Protein AF-A0A9D0LML4-F1 (afdb_monomer_lite)

Structure (mmCIF, N/CA/C/O backbone):
data_AF-A0A9D0LML4-F1
#
_entry.id   AF-A0A9D0LML4-F1
#
loop_
_atom_site.group_PDB
_atom_site.id
_atom_site.type_symbol
_atom_site.label_atom_id
_atom_site.label_alt_id
_atom_site.label_comp_id
_atom_site.label_asym_id
_atom_site.label_entity_id
_atom_site.label_seq_id
_atom_site.pdbx_PDB_ins_code
_atom_site.Cartn_x
_atom_site.Cartn_y
_atom_site.Cartn_z
_atom_site.occupancy
_atom_site.B_iso_or_equiv
_atom_site.auth_seq_id
_atom_site.auth_comp_id
_atom_site.auth_asym_id
_atom_site.auth_atom_id
_atom_site.pdbx_PDB_model_num
ATOM 1 N N . MET A 1 1 ? 47.397 3.560 53.126 1.00 36.44 1 MET A N 1
ATOM 2 C CA . MET A 1 1 ? 47.347 4.441 51.942 1.00 36.44 1 MET A CA 1
ATOM 3 C C . MET A 1 1 ? 46.072 4.110 51.181 1.00 36.44 1 MET A C 1
ATOM 5 O O . MET A 1 1 ? 45.993 3.025 50.627 1.00 36.44 1 MET A O 1
ATOM 9 N N . LEU A 1 2 ? 45.046 4.963 51.259 1.00 47.31 2 LEU A N 1
ATOM 10 C CA . LEU A 1 2 ? 43.805 4.795 50.494 1.00 47.31 2 LEU A CA 1
ATOM 11 C C . LEU A 1 2 ? 43.947 5.562 49.175 1.00 47.31 2 LEU A C 1
ATOM 13 O O . LEU A 1 2 ? 44.093 6.782 49.200 1.00 47.31 2 LEU A O 1
ATOM 17 N N . LEU A 1 3 ? 43.933 4.855 48.042 1.00 46.06 3 LEU A N 1
ATOM 18 C CA . LEU A 1 3 ? 43.799 5.4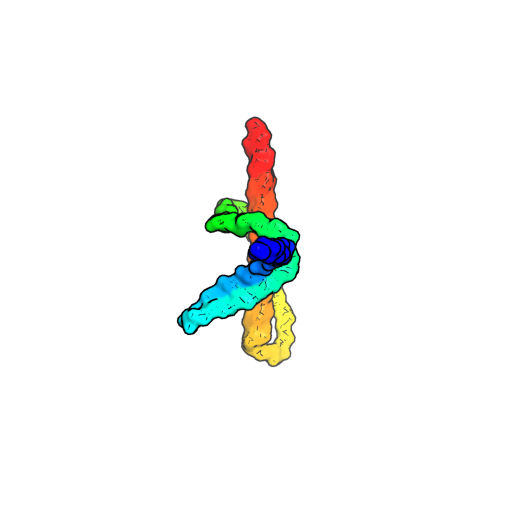85 46.729 1.00 46.06 3 LEU A CA 1
ATOM 19 C C . LEU A 1 3 ? 42.330 5.882 46.509 1.00 46.06 3 LEU A C 1
ATOM 21 O O . LEU A 1 3 ? 41.456 5.029 46.682 1.00 46.06 3 LEU A O 1
ATOM 25 N N . PRO A 1 4 ? 42.031 7.121 46.082 1.00 52.31 4 PRO A N 1
ATOM 26 C CA . PRO A 1 4 ? 40.703 7.460 45.610 1.00 52.31 4 PRO A CA 1
ATOM 27 C C . PRO A 1 4 ? 40.553 6.877 44.202 1.00 52.31 4 PRO A C 1
ATOM 29 O O . PRO A 1 4 ? 41.201 7.319 43.254 1.00 52.31 4 PRO A O 1
ATOM 32 N N . VAL A 1 5 ? 39.714 5.854 44.059 1.00 57.66 5 VAL A N 1
ATOM 33 C CA . VAL A 1 5 ? 39.260 5.399 42.744 1.00 57.66 5 VAL A CA 1
ATOM 34 C C . VAL A 1 5 ? 38.316 6.480 42.226 1.00 57.66 5 VAL A C 1
ATOM 36 O O . VAL A 1 5 ? 37.177 6.580 42.679 1.00 57.66 5 VAL A O 1
ATOM 39 N N . LEU A 1 6 ? 38.807 7.335 41.324 1.00 54.09 6 LEU A N 1
ATOM 40 C CA . LEU A 1 6 ? 37.948 8.213 40.534 1.00 54.09 6 LEU A CA 1
ATOM 41 C C . LEU A 1 6 ? 36.995 7.319 39.733 1.00 54.09 6 LEU A C 1
ATOM 43 O O . LEU A 1 6 ? 37.370 6.750 38.709 1.00 54.09 6 LEU A O 1
ATOM 47 N N . ALA A 1 7 ? 35.761 7.183 40.211 1.00 51.91 7 ALA A N 1
ATOM 48 C CA . ALA A 1 7 ? 34.671 6.637 39.426 1.00 51.91 7 ALA A CA 1
ATOM 49 C C . ALA A 1 7 ? 34.346 7.650 38.323 1.00 51.91 7 ALA A C 1
ATOM 51 O O . ALA A 1 7 ? 33.575 8.587 38.524 1.00 51.91 7 ALA A O 1
ATOM 52 N N . LEU A 1 8 ? 34.982 7.487 37.162 1.00 49.47 8 LEU A N 1
ATOM 53 C CA . LEU A 1 8 ? 34.555 8.131 35.929 1.00 49.47 8 LEU A CA 1
ATOM 54 C C . LEU A 1 8 ? 33.175 7.555 35.584 1.00 49.47 8 LEU A C 1
ATOM 56 O O . LEU A 1 8 ? 33.055 6.520 34.933 1.00 49.47 8 LEU A O 1
ATOM 60 N N . THR A 1 9 ? 32.114 8.203 36.058 1.00 51.28 9 THR A N 1
ATOM 61 C CA . THR A 1 9 ? 30.757 7.981 35.560 1.00 51.28 9 THR A CA 1
ATOM 62 C C . THR A 1 9 ? 30.684 8.579 34.159 1.00 51.28 9 THR A C 1
ATOM 64 O O . THR A 1 9 ? 30.169 9.680 33.963 1.00 51.28 9 THR A O 1
ATOM 67 N N . ALA A 1 10 ? 31.272 7.895 33.178 1.00 47.47 10 ALA A N 1
ATOM 68 C CA . ALA A 1 10 ? 30.978 8.190 31.788 1.00 47.47 10 ALA A CA 1
ATOM 69 C C . ALA A 1 10 ? 29.488 7.877 31.586 1.00 47.47 10 ALA A C 1
ATOM 71 O O . ALA A 1 10 ? 29.061 6.778 31.957 1.00 47.47 10 ALA A O 1
ATOM 72 N N . PRO A 1 11 ? 28.673 8.802 31.049 1.00 43.09 11 PRO A N 1
ATOM 73 C CA . PRO A 1 11 ? 27.353 8.421 30.588 1.00 43.09 11 PRO A CA 1
ATOM 74 C C . PRO A 1 11 ? 27.588 7.363 29.515 1.00 43.09 11 PRO A C 1
ATOM 76 O O . PRO A 1 11 ? 28.160 7.654 28.465 1.00 43.09 11 PRO A O 1
ATOM 79 N N . ALA A 1 12 ? 27.227 6.115 29.812 1.00 52.66 12 ALA A N 1
ATOM 80 C CA . ALA A 1 12 ? 27.101 5.099 28.789 1.00 52.66 12 ALA A CA 1
ATOM 81 C C . ALA A 1 12 ? 26.046 5.640 27.827 1.00 52.66 12 ALA A C 1
ATOM 83 O O . ALA A 1 12 ? 24.853 5.630 28.126 1.00 52.66 12 ALA A O 1
ATOM 84 N N . GLN A 1 13 ? 26.509 6.238 26.734 1.00 50.34 13 GLN A N 1
ATOM 85 C CA . GLN A 1 13 ? 25.647 6.687 25.661 1.00 50.34 13 GLN A CA 1
ATOM 86 C C . GLN A 1 13 ? 24.978 5.408 25.174 1.00 50.34 13 GLN A C 1
ATOM 88 O O . GLN A 1 13 ? 25.651 4.504 24.682 1.00 50.34 13 GLN A O 1
ATOM 93 N N . ALA A 1 14 ? 23.689 5.259 25.475 1.00 52.31 14 ALA A N 1
ATOM 94 C CA . ALA A 1 14 ? 22.920 4.094 25.083 1.00 52.31 14 ALA A CA 1
ATOM 95 C C . ALA A 1 14 ? 22.754 4.161 23.564 1.00 52.31 14 ALA A C 1
ATOM 97 O O . ALA A 1 14 ? 21.802 4.750 23.058 1.00 52.31 14 ALA A O 1
ATOM 98 N N . ILE A 1 15 ? 23.737 3.624 22.845 1.00 52.81 15 ILE A N 1
ATOM 99 C CA . ILE A 1 15 ? 23.696 3.494 21.397 1.00 52.81 15 ILE A CA 1
ATOM 100 C C . ILE A 1 15 ? 22.676 2.396 21.097 1.00 52.81 15 ILE A C 1
ATOM 102 O O . ILE A 1 15 ? 22.888 1.224 21.412 1.00 52.81 15 ILE A O 1
ATOM 106 N N . LEU A 1 16 ? 21.531 2.792 20.545 1.00 54.66 16 LEU A N 1
ATOM 107 C CA . LEU A 1 16 ? 20.524 1.861 20.053 1.00 54.66 16 LEU A CA 1
ATOM 108 C C . LEU A 1 16 ? 21.008 1.312 18.708 1.00 54.66 16 LEU A C 1
ATOM 110 O O . LEU A 1 16 ? 21.106 2.045 17.723 1.00 54.66 16 LEU A O 1
ATOM 114 N N . LEU A 1 17 ? 21.324 0.019 18.690 1.00 59.34 17 LEU A N 1
ATOM 115 C CA . LEU A 1 17 ? 21.717 -0.719 17.495 1.00 59.34 17 LEU A CA 1
ATOM 116 C C . LEU A 1 17 ? 20.503 -1.493 16.969 1.00 59.34 17 LEU A C 1
ATOM 118 O O . LEU A 1 17 ? 19.944 -2.316 17.694 1.00 59.34 17 LEU A O 1
ATOM 122 N N . ASP A 1 18 ? 20.107 -1.252 15.718 1.00 63.00 18 ASP A N 1
ATOM 123 C CA . ASP A 1 18 ? 19.159 -2.128 15.018 1.00 63.00 18 ASP A CA 1
ATOM 124 C C . ASP A 1 18 ? 19.943 -3.220 14.302 1.00 63.00 18 ASP A C 1
ATOM 126 O O . ASP A 1 18 ? 20.658 -2.955 13.332 1.00 63.00 18 ASP A O 1
ATOM 130 N N . CYS A 1 19 ? 19.853 -4.440 14.828 1.00 74.56 19 CYS A N 1
ATOM 131 C CA . CYS A 1 19 ? 20.552 -5.602 14.304 1.00 74.56 19 CYS A CA 1
ATOM 132 C C . CYS A 1 19 ? 19.587 -6.486 13.520 1.00 74.56 19 CYS A C 1
ATOM 134 O O . CYS A 1 19 ? 18.649 -7.055 14.080 1.00 74.56 19 CYS A O 1
ATOM 136 N N . LYS A 1 20 ? 19.863 -6.674 12.229 1.00 67.75 20 LYS A N 1
ATOM 137 C CA . LYS A 1 20 ? 19.204 -7.705 11.426 1.00 67.75 20 LYS A CA 1
ATOM 138 C C . LYS A 1 20 ? 20.061 -8.958 11.348 1.00 67.75 20 LYS A C 1
ATOM 140 O O . LYS A 1 20 ? 21.249 -8.888 11.042 1.00 67.75 20 LYS A O 1
ATOM 145 N N . HIS A 1 21 ? 19.423 -10.094 11.613 1.00 63.66 21 HIS A N 1
ATOM 146 C CA . HIS A 1 21 ? 19.991 -11.422 11.408 1.00 63.66 21 HIS A CA 1
ATOM 147 C C . HIS A 1 21 ? 19.839 -11.814 9.939 1.00 63.66 21 HIS A C 1
ATOM 149 O O . HIS A 1 21 ? 18.747 -11.731 9.368 1.00 63.66 21 HIS A O 1
ATOM 155 N N . ASN A 1 22 ? 20.953 -12.181 9.323 1.00 63.97 22 ASN A N 1
ATOM 156 C CA . ASN A 1 22 ? 21.015 -12.626 7.943 1.00 63.97 22 ASN A CA 1
ATOM 157 C C . ASN A 1 22 ? 20.941 -14.160 7.874 1.00 63.97 22 ASN A C 1
ATOM 159 O O . ASN A 1 22 ? 21.210 -14.868 8.840 1.00 63.97 22 ASN A O 1
ATOM 163 N N . ALA A 1 23 ? 20.597 -14.687 6.697 1.00 57.00 23 ALA A N 1
ATOM 164 C CA . ALA A 1 23 ? 20.477 -16.130 6.467 1.00 57.00 23 ALA A CA 1
ATOM 165 C C . ALA A 1 23 ? 21.818 -16.895 6.527 1.00 57.00 23 ALA A C 1
ATOM 167 O O . ALA A 1 23 ? 21.817 -18.122 6.528 1.00 57.00 23 ALA A O 1
ATOM 168 N N . ASP A 1 24 ? 22.946 -16.183 6.555 1.00 72.62 24 ASP A N 1
ATOM 169 C CA . ASP A 1 24 ? 24.308 -16.707 6.704 1.00 72.62 24 ASP A CA 1
ATOM 170 C C . ASP A 1 24 ? 24.813 -16.645 8.160 1.00 72.62 24 ASP A C 1
ATOM 172 O O . ASP A 1 24 ? 26.015 -16.707 8.406 1.00 72.62 24 ASP A O 1
ATOM 176 N N . ASP A 1 25 ? 23.894 -16.511 9.122 1.00 67.06 25 ASP A N 1
ATOM 177 C CA . ASP A 1 25 ? 24.165 -16.395 10.561 1.00 67.06 25 ASP A CA 1
ATOM 178 C C . ASP A 1 25 ? 24.982 -15.160 10.977 1.00 67.06 25 ASP A C 1
ATOM 180 O O . ASP A 1 25 ? 25.452 -15.051 12.113 1.00 67.06 25 ASP A O 1
ATOM 184 N N . THR A 1 26 ? 25.106 -14.176 10.085 1.00 63.50 26 THR A N 1
ATOM 185 C CA . THR A 1 26 ? 25.730 -12.892 10.403 1.00 63.50 26 THR A CA 1
ATOM 186 C C . THR A 1 26 ? 24.708 -11.881 10.921 1.00 63.50 26 THR A C 1
ATOM 188 O O . THR A 1 26 ? 23.529 -11.900 10.560 1.00 63.50 26 THR A O 1
ATOM 191 N N . TYR A 1 27 ? 25.167 -10.967 11.776 1.00 57.28 27 TYR A N 1
ATOM 192 C CA . TYR A 1 27 ? 24.363 -9.858 12.284 1.00 57.28 27 TYR A CA 1
ATOM 193 C C . TYR A 1 27 ? 24.869 -8.553 11.678 1.00 57.28 27 TYR A C 1
ATOM 195 O O . TYR A 1 27 ? 26.031 -8.190 11.860 1.00 57.28 27 TYR A O 1
ATOM 203 N N . LEU A 1 28 ? 23.995 -7.839 10.970 1.00 65.00 28 LEU A N 1
ATOM 204 C CA . LEU A 1 28 ? 24.267 -6.480 10.515 1.00 65.00 28 LEU A CA 1
ATOM 205 C C . LEU A 1 28 ? 23.586 -5.505 11.470 1.00 65.00 28 LEU A C 1
ATOM 207 O O . LEU A 1 28 ? 22.358 -5.436 11.495 1.00 65.00 28 LEU A O 1
ATOM 211 N N . CYS A 1 29 ? 24.381 -4.762 12.235 1.00 68.25 29 CYS A N 1
ATOM 212 C CA . CYS A 1 29 ? 23.897 -3.759 13.176 1.00 68.25 29 CYS A CA 1
ATOM 213 C C . CYS A 1 29 ? 24.193 -2.353 12.653 1.00 68.25 29 CYS A C 1
ATOM 215 O O . CYS A 1 29 ? 25.333 -2.059 12.294 1.00 68.25 29 CYS A O 1
ATOM 217 N N . VAL A 1 30 ? 23.179 -1.490 12.622 1.00 70.44 30 VAL A N 1
ATOM 218 C CA . VAL A 1 30 ? 23.331 -0.064 12.302 1.00 70.44 30 VAL A CA 1
ATOM 219 C C . VAL A 1 30 ? 23.007 0.787 13.525 1.00 70.44 30 VAL A C 1
ATOM 221 O O . VAL A 1 30 ? 22.059 0.505 14.258 1.00 70.44 30 VAL A O 1
ATOM 224 N N . GLU A 1 31 ? 23.820 1.815 13.755 1.00 59.84 31 GLU A N 1
ATOM 225 C CA . GLU A 1 31 ? 23.622 2.793 14.823 1.00 59.84 31 GLU A CA 1
ATOM 226 C C . GLU A 1 31 ? 22.495 3.755 14.440 1.00 59.84 31 GLU A C 1
ATOM 228 O O . GLU A 1 31 ? 22.544 4.412 13.399 1.00 59.84 31 GLU A O 1
ATOM 233 N N . ILE A 1 32 ? 21.449 3.810 15.267 1.00 60.22 32 ILE A N 1
ATOM 234 C CA . ILE A 1 32 ? 20.356 4.761 15.082 1.00 60.22 32 ILE A CA 1
ATOM 235 C C . ILE A 1 32 ? 20.739 6.061 15.795 1.00 60.22 32 ILE A C 1
ATOM 237 O O . ILE A 1 32 ? 20.518 6.214 16.998 1.00 60.22 32 ILE A O 1
ATOM 241 N N . GLU A 1 33 ? 21.289 7.024 15.054 1.00 51.03 33 GLU A N 1
ATOM 242 C CA . GLU A 1 33 ? 21.426 8.397 15.547 1.00 51.03 33 GLU A CA 1
ATOM 243 C C . GLU A 1 33 ? 20.035 9.032 15.692 1.00 51.03 33 GLU A C 1
ATOM 245 O O . GLU A 1 33 ? 19.374 9.385 14.714 1.00 51.03 33 GLU A O 1
ATOM 250 N N . GLY A 1 34 ? 19.577 9.181 16.934 1.00 50.59 34 GLY A N 1
ATOM 251 C CA . GLY A 1 34 ? 18.370 9.933 17.255 1.00 50.59 34 GLY A CA 1
ATOM 252 C C . GLY A 1 34 ? 17.485 9.210 18.252 1.00 50.59 34 GLY A C 1
ATOM 253 O O . GLY A 1 34 ? 16.636 8.399 17.893 1.00 50.59 34 GLY A O 1
ATOM 254 N N . SER A 1 35 ? 17.627 9.579 19.522 1.00 45.31 35 SER A N 1
ATOM 255 C CA . SER A 1 35 ? 16.685 9.266 20.590 1.00 45.31 35 SER A CA 1
ATOM 256 C C . SER A 1 35 ? 15.354 9.996 20.364 1.00 45.31 35 SER A C 1
ATOM 258 O O . SER A 1 35 ? 15.017 10.944 21.070 1.00 45.31 35 SER A O 1
ATOM 260 N N . GLN A 1 36 ? 14.580 9.578 19.368 1.00 45.94 36 GLN A N 1
ATOM 261 C CA . GLN A 1 36 ? 13.135 9.715 19.447 1.00 45.94 36 GLN A CA 1
ATOM 262 C C . GLN A 1 36 ? 12.650 8.436 20.100 1.00 45.94 36 GLN A C 1
ATOM 264 O O . GLN A 1 36 ? 12.940 7.355 19.596 1.00 45.94 36 GLN A O 1
ATOM 269 N N . ALA A 1 37 ? 12.001 8.567 21.259 1.00 43.78 37 ALA A N 1
ATOM 270 C CA . ALA A 1 37 ? 11.401 7.461 21.985 1.00 43.78 37 ALA A CA 1
ATOM 271 C C . ALA A 1 37 ? 10.721 6.519 20.985 1.00 43.78 37 ALA A C 1
ATOM 273 O O . ALA A 1 37 ? 9.684 6.857 20.409 1.00 43.78 37 ALA A O 1
ATOM 274 N N . ILE A 1 38 ? 11.354 5.370 20.739 1.00 45.78 38 ILE A N 1
ATOM 275 C CA . ILE A 1 38 ? 10.780 4.310 19.929 1.00 45.78 38 ILE A CA 1
ATOM 276 C C . ILE A 1 38 ? 9.636 3.806 20.792 1.00 45.78 38 ILE A C 1
ATOM 278 O O . ILE A 1 38 ? 9.828 2.992 21.694 1.00 45.78 38 ILE A O 1
ATOM 282 N N . GLN A 1 39 ? 8.446 4.375 20.582 1.00 45.38 39 GLN A N 1
ATOM 283 C CA . GLN A 1 39 ? 7.220 3.747 21.040 1.00 45.38 39 GLN A CA 1
ATOM 284 C C . GLN A 1 39 ? 7.329 2.295 20.580 1.00 45.38 39 GLN A C 1
ATOM 286 O O . GLN A 1 39 ? 7.652 2.094 19.402 1.00 45.38 39 GLN A O 1
ATOM 291 N N . PRO A 1 40 ? 7.172 1.305 21.480 1.00 41.56 40 PRO A N 1
ATOM 292 C CA . PRO A 1 40 ? 7.316 -0.091 21.109 1.00 41.56 40 PRO A CA 1
ATOM 293 C C . PRO A 1 40 ? 6.492 -0.300 19.848 1.00 41.56 40 PRO A C 1
ATOM 295 O O . PRO A 1 40 ? 5.292 -0.010 19.846 1.00 41.56 40 PRO A O 1
ATOM 298 N N . ALA A 1 41 ? 7.167 -0.687 18.758 1.00 43.44 41 ALA A N 1
ATOM 299 C CA . ALA A 1 41 ? 6.495 -0.971 17.504 1.00 43.44 41 ALA A CA 1
ATOM 300 C C . ALA A 1 41 ? 5.343 -1.912 17.864 1.00 43.44 41 ALA A C 1
ATOM 302 O O . ALA A 1 41 ? 5.602 -2.923 18.528 1.00 43.44 41 ALA A O 1
ATOM 303 N N . PRO A 1 42 ? 4.083 -1.547 17.566 1.00 39.53 42 PRO A N 1
ATOM 304 C CA . PRO A 1 42 ? 2.952 -2.311 18.050 1.00 39.53 42 PRO A CA 1
ATOM 305 C C . PRO A 1 42 ? 3.166 -3.763 17.622 1.00 39.53 42 PRO A C 1
ATOM 307 O O . PRO A 1 42 ? 3.324 -4.057 16.438 1.00 39.53 42 PRO A O 1
ATOM 310 N N . THR A 1 43 ? 3.245 -4.660 18.610 1.00 50.09 43 THR A N 1
ATOM 311 C CA . THR A 1 43 ? 3.600 -6.084 18.444 1.00 50.09 43 THR A CA 1
ATOM 312 C C . THR A 1 43 ? 2.636 -6.825 17.522 1.00 50.09 43 THR A C 1
ATOM 314 O O . THR A 1 43 ? 2.913 -7.937 17.078 1.00 50.09 43 THR A O 1
ATOM 317 N N . ARG A 1 44 ? 1.517 -6.185 17.183 1.00 46.81 44 ARG A N 1
ATOM 318 C CA . ARG A 1 44 ? 0.672 -6.497 16.041 1.00 46.81 44 ARG A CA 1
ATOM 319 C C . ARG A 1 44 ? 0.409 -5.201 15.292 1.00 46.81 44 ARG A C 1
ATOM 321 O O . ARG A 1 44 ? -0.023 -4.225 15.906 1.00 46.81 44 ARG A O 1
ATOM 328 N N . ALA A 1 45 ? 0.611 -5.201 13.972 1.00 50.84 45 ALA A N 1
ATOM 329 C CA . ALA A 1 45 ? -0.026 -4.194 13.133 1.00 50.84 45 ALA A CA 1
ATOM 330 C C . ALA A 1 45 ? -1.514 -4.178 13.525 1.00 50.84 45 ALA A C 1
ATOM 332 O O . ALA A 1 45 ? -2.101 -5.261 13.607 1.00 50.84 45 ALA A O 1
ATOM 333 N N . PRO A 1 46 ? -2.100 -3.018 13.873 1.00 57.72 46 PRO A N 1
ATOM 334 C CA . PRO A 1 46 ? -3.491 -2.976 14.293 1.00 57.72 46 PRO A CA 1
ATOM 335 C C . PRO A 1 46 ? -4.313 -3.663 13.208 1.00 57.72 46 PRO A C 1
ATOM 337 O O . PRO A 1 46 ? -4.259 -3.229 12.062 1.00 57.72 46 PRO A O 1
ATOM 340 N N . GLU A 1 47 ? -5.025 -4.741 13.548 1.00 70.81 47 GLU A N 1
ATOM 341 C CA . GLU A 1 47 ? -5.903 -5.406 12.586 1.00 70.81 47 GLU A CA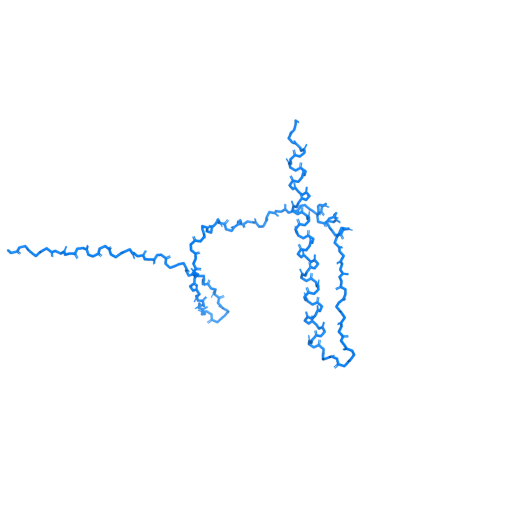 1
ATOM 342 C C . GLU A 1 47 ? -6.907 -4.357 12.111 1.00 70.81 47 GLU A C 1
ATOM 344 O O . GLU A 1 47 ? -7.692 -3.801 12.891 1.00 70.81 47 GLU A O 1
ATOM 349 N N . ILE A 1 48 ? -6.764 -3.969 10.849 1.00 77.62 48 ILE A N 1
ATOM 350 C CA . ILE A 1 48 ? -7.728 -3.140 10.149 1.00 77.62 48 ILE A CA 1
ATOM 351 C C . ILE A 1 48 ? -8.724 -4.124 9.556 1.00 77.62 48 ILE A C 1
ATOM 353 O O . ILE A 1 48 ? -8.320 -5.063 8.865 1.00 77.62 48 ILE A O 1
ATOM 357 N N . ASP A 1 49 ? -10.005 -3.941 9.862 1.00 81.38 49 ASP A N 1
ATOM 358 C CA . ASP A 1 49 ? -11.037 -4.833 9.352 1.00 81.38 49 ASP A CA 1
ATOM 359 C C . ASP A 1 49 ? -11.070 -4.780 7.816 1.00 81.38 49 ASP A C 1
ATOM 361 O O . ASP A 1 49 ? -10.801 -3.750 7.184 1.00 81.38 49 ASP A O 1
ATOM 365 N N . LYS A 1 50 ? -11.422 -5.910 7.200 1.00 86.25 50 LYS A N 1
ATOM 366 C CA . LYS A 1 50 ? -11.581 -6.040 5.752 1.00 86.25 50 LYS A CA 1
ATOM 367 C C . LYS A 1 50 ? -12.553 -4.993 5.212 1.00 86.25 50 LYS A C 1
ATOM 369 O O . LYS A 1 50 ? -12.310 -4.476 4.127 1.00 86.25 50 LYS A O 1
ATOM 374 N N . ALA A 1 51 ? -13.598 -4.639 5.963 1.00 86.81 51 ALA A N 1
ATOM 375 C CA . ALA A 1 51 ? -14.554 -3.606 5.568 1.00 86.81 51 ALA A CA 1
ATOM 376 C C . ALA A 1 51 ? -13.881 -2.241 5.321 1.00 86.81 51 ALA A C 1
ATOM 378 O O . ALA A 1 51 ? -14.073 -1.644 4.260 1.00 86.81 51 ALA A O 1
ATOM 379 N N . HIS A 1 52 ? -13.027 -1.783 6.245 1.00 86.56 52 HIS A N 1
ATOM 380 C CA . HIS A 1 52 ? -12.296 -0.516 6.105 1.00 86.56 52 HIS A CA 1
ATOM 381 C C . HIS A 1 52 ? -11.278 -0.559 4.970 1.00 86.56 52 HIS A C 1
ATOM 383 O O . HIS A 1 52 ? -11.116 0.428 4.257 1.00 86.56 52 HIS A O 1
ATOM 389 N N . ILE A 1 53 ? -10.616 -1.702 4.768 1.00 87.38 53 ILE A N 1
ATOM 390 C CA . ILE A 1 53 ? -9.681 -1.892 3.651 1.00 87.38 53 ILE A CA 1
ATOM 391 C C . ILE A 1 53 ? -10.421 -1.814 2.311 1.00 87.38 53 ILE A C 1
ATOM 393 O O . ILE A 1 53 ? -9.980 -1.107 1.408 1.00 87.38 53 ILE A O 1
ATOM 397 N N . GLU A 1 54 ? -11.551 -2.508 2.165 1.00 90.44 54 GLU A N 1
ATOM 398 C CA . GLU A 1 54 ? -12.341 -2.484 0.929 1.00 90.44 54 GLU A CA 1
ATOM 399 C C . GLU A 1 54 ? -12.941 -1.104 0.653 1.00 90.44 54 GLU A C 1
ATOM 401 O O . GLU A 1 54 ? -13.012 -0.679 -0.500 1.00 90.44 54 GLU A O 1
ATOM 406 N N . GLN A 1 55 ? -13.326 -0.366 1.693 1.00 89.12 55 GLN A N 1
ATOM 407 C CA . GLN A 1 55 ? -13.775 1.011 1.534 1.00 89.12 55 GLN A CA 1
ATOM 408 C C . GLN A 1 55 ? -12.623 1.942 1.135 1.00 89.12 55 GLN A C 1
ATOM 410 O O . GLN A 1 55 ? -12.762 2.697 0.176 1.00 89.12 55 GLN A O 1
ATOM 415 N N . ALA A 1 56 ? -11.454 1.816 1.765 1.00 89.69 56 ALA A N 1
ATOM 416 C CA . ALA A 1 56 ? -10.255 2.563 1.394 1.00 89.69 56 ALA A CA 1
ATOM 417 C C . ALA A 1 56 ? -9.822 2.317 -0.062 1.00 89.69 56 ALA A C 1
ATOM 419 O O . ALA A 1 56 ? -9.442 3.255 -0.761 1.00 89.69 56 ALA A O 1
ATOM 420 N N . LYS A 1 57 ? -9.940 1.079 -0.562 1.00 91.12 57 LYS A N 1
ATOM 421 C CA . LYS A 1 57 ? -9.666 0.748 -1.973 1.00 91.12 57 LYS A CA 1
ATOM 422 C C . LYS A 1 57 ? -10.567 1.493 -2.960 1.00 91.12 57 LYS A C 1
ATOM 424 O O . LYS A 1 57 ? -10.119 1.778 -4.062 1.00 91.12 57 LYS A O 1
ATOM 429 N N . LYS A 1 58 ? -11.812 1.824 -2.592 1.00 93.56 58 LYS A N 1
ATOM 430 C CA . LYS A 1 58 ? -12.721 2.612 -3.451 1.00 93.56 58 LYS A CA 1
ATOM 431 C C . LYS A 1 58 ? -12.288 4.074 -3.571 1.00 93.56 58 LYS A C 1
ATOM 433 O O . LYS A 1 58 ? -12.656 4.737 -4.535 1.00 93.56 58 LYS A O 1
ATOM 438 N N . GLU A 1 59 ? -11.533 4.568 -2.594 1.00 91.75 59 GLU A N 1
ATOM 439 C CA . GLU A 1 59 ? -11.090 5.962 -2.517 1.00 91.75 59 GLU A CA 1
ATOM 440 C C . GLU A 1 59 ? -9.663 6.163 -3.056 1.00 91.75 59 GLU A C 1
ATOM 442 O O . GLU A 1 59 ? -9.298 7.265 -3.466 1.00 91.75 59 GLU A O 1
ATOM 447 N N . CYS A 1 60 ? -8.860 5.099 -3.108 1.00 92.06 60 CYS A N 1
ATOM 448 C CA . CYS A 1 60 ? -7.514 5.119 -3.669 1.00 92.06 60 CYS A CA 1
ATOM 449 C C . CYS A 1 60 ? -7.510 4.715 -5.149 1.00 92.06 60 CYS A C 1
ATOM 451 O O . CYS A 1 60 ? -8.144 3.746 -5.555 1.00 92.06 60 CYS A O 1
ATOM 453 N N . VAL A 1 61 ? -6.731 5.424 -5.969 1.00 93.38 61 VAL A N 1
ATOM 454 C CA . VAL A 1 61 ? -6.610 5.143 -7.409 1.00 93.38 61 VAL A CA 1
ATOM 455 C C . VAL A 1 61 ? -5.232 4.574 -7.710 1.00 93.38 61 VAL A C 1
ATOM 457 O O . VAL A 1 61 ? -4.218 5.236 -7.476 1.00 93.38 61 VAL A O 1
ATOM 460 N N . TYR A 1 62 ? -5.187 3.370 -8.282 1.00 91.50 62 TYR A N 1
ATOM 461 C CA . TYR A 1 62 ? -3.948 2.824 -8.826 1.00 91.50 62 TYR A CA 1
ATOM 462 C C . TYR A 1 62 ? -3.536 3.615 -10.070 1.00 91.50 62 TYR A C 1
ATOM 464 O O . TYR A 1 62 ? -4.283 3.707 -11.046 1.00 91.50 62 TYR A O 1
ATOM 472 N N . ARG A 1 63 ? -2.333 4.191 -10.042 1.00 89.62 63 ARG A N 1
ATOM 473 C CA . ARG A 1 63 ? -1.772 4.919 -11.182 1.00 89.62 63 ARG A CA 1
ATOM 474 C C . ARG A 1 63 ? -0.768 4.036 -11.893 1.00 89.62 63 ARG A C 1
ATOM 476 O O . ARG A 1 63 ? 0.337 3.830 -11.400 1.00 89.62 63 ARG A O 1
ATOM 483 N N . GLU A 1 64 ? -1.149 3.546 -13.065 1.00 90.25 64 GLU A N 1
ATOM 484 C CA . GLU A 1 64 ? -0.243 2.741 -13.871 1.00 90.25 64 GLU A CA 1
ATOM 485 C C . GLU A 1 64 ? 0.989 3.571 -14.290 1.00 90.25 64 GLU A C 1
ATOM 487 O O . GLU A 1 64 ? 0.845 4.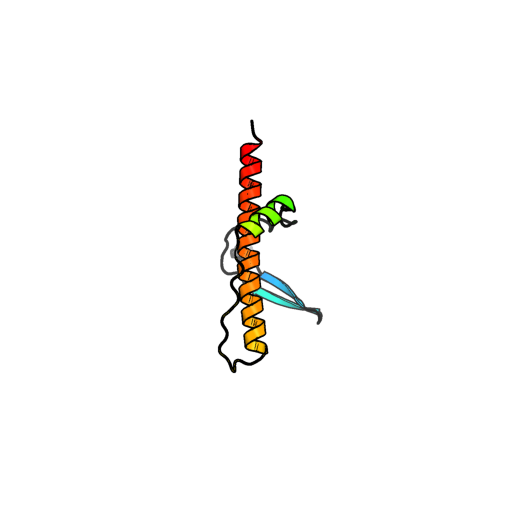690 -14.805 1.00 90.25 64 GLU A O 1
ATOM 492 N N . PRO A 1 65 ? 2.214 3.068 -14.054 1.00 87.50 65 PRO A N 1
ATOM 493 C CA . PRO A 1 65 ? 3.423 3.826 -14.328 1.00 87.50 65 PRO A CA 1
ATOM 494 C C . PRO A 1 65 ? 3.661 3.952 -15.835 1.00 87.50 65 PRO A C 1
ATOM 496 O O . PRO A 1 65 ? 3.758 2.963 -16.564 1.00 87.50 65 PRO A O 1
ATOM 499 N N . ARG A 1 66 ? 3.841 5.189 -16.306 1.00 86.94 66 ARG A N 1
ATOM 500 C CA . ARG A 1 66 ? 4.213 5.467 -17.698 1.00 86.94 66 ARG A CA 1
ATOM 501 C C . ARG A 1 66 ? 5.712 5.256 -17.893 1.00 86.94 66 ARG A C 1
ATOM 503 O O . ARG A 1 66 ? 6.519 6.126 -17.585 1.00 86.94 66 ARG A O 1
ATOM 510 N N . VAL A 1 67 ? 6.077 4.104 -18.439 1.00 84.50 67 VAL A N 1
ATOM 511 C CA . VAL A 1 67 ? 7.452 3.779 -18.846 1.00 84.50 67 VAL A CA 1
ATOM 512 C C . VAL A 1 67 ? 7.635 4.009 -20.345 1.00 84.50 67 VAL A C 1
ATOM 514 O O . VAL A 1 67 ? 6.760 3.673 -21.142 1.00 84.50 67 VAL A O 1
ATOM 517 N N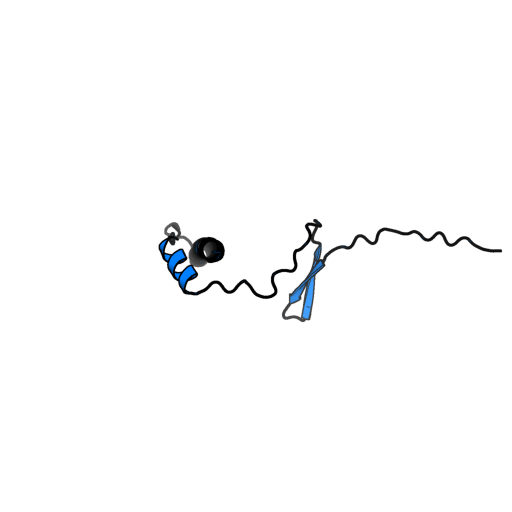 . ARG A 1 68 ? 8.772 4.589 -20.754 1.00 82.81 68 ARG A N 1
ATOM 518 C CA . ARG A 1 68 ? 9.056 4.859 -22.175 1.00 82.81 68 ARG A CA 1
ATOM 519 C C . ARG A 1 68 ? 9.138 3.549 -22.967 1.00 82.81 68 ARG A C 1
ATOM 521 O O . ARG A 1 68 ? 9.713 2.567 -22.487 1.00 82.81 68 ARG A O 1
ATOM 528 N N . MET A 1 69 ? 8.618 3.535 -24.195 1.00 72.44 69 MET A N 1
ATOM 529 C CA . MET A 1 69 ? 8.881 2.434 -25.130 1.00 72.44 69 MET A CA 1
ATOM 530 C C . MET A 1 69 ? 10.397 2.247 -25.298 1.00 72.44 69 MET A C 1
ATOM 532 O O . MET A 1 69 ? 11.129 3.220 -25.439 1.00 72.44 69 MET A O 1
ATOM 536 N N . GLY A 1 70 ? 10.868 0.999 -25.203 1.00 71.00 70 GLY A N 1
ATOM 537 C CA . GLY A 1 70 ? 12.299 0.660 -25.197 1.00 71.00 70 GLY A CA 1
ATOM 538 C C . GLY A 1 70 ? 12.932 0.532 -23.804 1.00 71.00 70 GLY A C 1
ATOM 539 O O . GLY A 1 70 ? 14.058 0.061 -23.694 1.00 71.00 70 GLY A O 1
ATOM 540 N N . SER A 1 71 ? 12.209 0.859 -22.725 1.00 78.69 71 SER A N 1
ATOM 541 C CA . SER A 1 71 ? 12.691 0.611 -21.354 1.00 78.69 71 SER A CA 1
ATOM 542 C C . SER A 1 71 ? 12.854 -0.893 -21.108 1.00 78.69 71 SER A C 1
ATOM 544 O O . SER A 1 71 ? 11.940 -1.659 -21.444 1.00 78.69 71 SER A O 1
ATOM 546 N N . GLY A 1 72 ? 13.974 -1.305 -20.505 1.00 85.12 72 GLY A N 1
ATOM 547 C CA . GLY A 1 72 ? 14.256 -2.701 -20.153 1.00 85.12 72 GLY A CA 1
ATOM 548 C C . GLY A 1 72 ? 13.226 -3.294 -19.185 1.00 85.12 72 GLY A C 1
ATOM 549 O O . GLY A 1 72 ? 12.556 -2.568 -18.448 1.00 85.12 72 GLY A O 1
ATOM 550 N N . SER A 1 73 ? 13.087 -4.622 -19.184 1.00 84.81 73 SER A N 1
ATOM 551 C CA . SER A 1 73 ? 12.099 -5.347 -18.367 1.00 84.81 73 SER A CA 1
ATOM 552 C C . SER A 1 73 ? 12.216 -5.039 -16.869 1.00 84.81 73 SER A C 1
ATOM 554 O O . SER A 1 73 ? 11.190 -4.843 -16.219 1.00 84.81 73 SER A O 1
ATOM 556 N N . ALA A 1 74 ? 13.442 -4.908 -16.353 1.00 89.94 74 ALA A N 1
ATOM 557 C CA . ALA A 1 74 ? 13.717 -4.543 -14.963 1.00 89.94 74 ALA A CA 1
ATOM 558 C C . ALA A 1 74 ? 13.114 -3.178 -14.588 1.00 89.94 74 ALA A C 1
ATOM 560 O O . ALA A 1 74 ? 12.343 -3.089 -13.638 1.00 89.94 74 ALA A O 1
ATOM 561 N N . VAL A 1 75 ? 13.344 -2.147 -15.409 1.00 87.69 75 VAL A N 1
ATOM 562 C CA . VAL A 1 75 ? 12.818 -0.787 -15.181 1.00 87.69 75 VAL A CA 1
ATOM 563 C C . VAL A 1 75 ? 11.288 -0.785 -15.131 1.00 87.69 75 VAL A C 1
ATOM 565 O O . VAL A 1 75 ? 10.679 -0.108 -14.306 1.00 87.69 75 VAL A O 1
ATOM 568 N N . ARG A 1 76 ? 10.632 -1.576 -15.992 1.00 85.00 76 ARG A N 1
ATOM 569 C CA . ARG A 1 76 ? 9.163 -1.688 -15.983 1.00 85.00 76 ARG A CA 1
ATOM 570 C C . ARG A 1 76 ? 8.647 -2.409 -14.741 1.00 85.00 76 ARG A C 1
ATOM 572 O O . ARG A 1 76 ? 7.589 -2.043 -14.234 1.00 85.00 76 ARG A O 1
ATOM 579 N N . ALA A 1 77 ? 9.360 -3.433 -14.277 1.00 88.62 77 ALA A N 1
ATOM 580 C CA . ALA A 1 77 ? 9.001 -4.172 -13.072 1.00 88.62 77 ALA A CA 1
ATOM 581 C C . ALA A 1 77 ? 9.150 -3.298 -11.817 1.00 88.62 77 ALA A C 1
ATOM 583 O O . ALA A 1 77 ? 8.236 -3.249 -10.996 1.00 88.62 77 ALA A O 1
ATOM 584 N N . GLU A 1 78 ? 10.247 -2.551 -11.704 1.00 90.31 78 GLU A N 1
ATOM 585 C CA . GLU A 1 78 ? 10.474 -1.615 -10.600 1.00 90.31 78 GLU A CA 1
ATOM 586 C C . GLU A 1 78 ? 9.439 -0.493 -10.580 1.00 90.31 78 GLU A C 1
ATOM 588 O O . GLU A 1 78 ? 8.863 -0.209 -9.529 1.00 90.31 78 GLU A O 1
ATOM 593 N N . ALA A 1 79 ? 9.121 0.085 -11.742 1.00 88.25 79 ALA A N 1
ATOM 594 C CA . ALA A 1 79 ? 8.092 1.114 -11.841 1.00 88.25 79 ALA A CA 1
ATOM 595 C C . ALA A 1 79 ? 6.719 0.592 -11.382 1.00 88.25 79 ALA A C 1
ATOM 597 O O . ALA A 1 79 ? 6.022 1.270 -10.628 1.00 88.25 79 ALA A O 1
ATOM 598 N N . ARG A 1 80 ? 6.346 -0.638 -11.7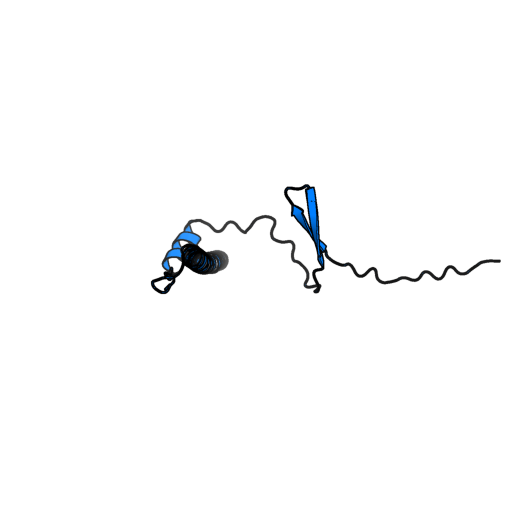71 1.00 89.19 80 ARG A N 1
ATOM 599 C CA . ARG A 1 80 ? 5.112 -1.287 -11.293 1.00 89.19 80 ARG A CA 1
ATOM 600 C C . ARG A 1 80 ? 5.137 -1.540 -9.793 1.00 89.19 80 ARG A C 1
ATOM 602 O O . ARG A 1 80 ? 4.138 -1.284 -9.129 1.00 89.19 80 ARG A O 1
ATOM 609 N N . LYS A 1 81 ? 6.267 -2.003 -9.252 1.00 91.75 81 LYS A N 1
ATOM 610 C CA . LYS A 1 81 ? 6.437 -2.227 -7.810 1.00 91.75 81 LYS A CA 1
ATOM 611 C C . LYS A 1 81 ? 6.286 -0.925 -7.022 1.00 91.75 81 LYS A C 1
ATOM 613 O O . LYS A 1 81 ? 5.635 -0.924 -5.983 1.00 91.75 81 LYS A O 1
ATOM 618 N N . SER A 1 82 ? 6.846 0.175 -7.526 1.00 89.12 82 SER A N 1
ATOM 619 C CA . SER A 1 82 ? 6.683 1.499 -6.920 1.00 89.12 82 SER A CA 1
ATOM 620 C C . SER A 1 82 ? 5.223 1.944 -6.945 1.00 89.12 82 SER A C 1
ATOM 622 O O . SER A 1 82 ? 4.678 2.274 -5.899 1.00 89.12 82 SER A O 1
ATOM 624 N N . ALA A 1 83 ? 4.564 1.867 -8.106 1.00 89.75 83 ALA A N 1
ATOM 625 C CA . ALA A 1 83 ? 3.156 2.236 -8.241 1.00 89.75 83 ALA A CA 1
ATOM 626 C C . ALA A 1 83 ? 2.239 1.403 -7.329 1.00 89.75 83 ALA A C 1
ATOM 628 O O . ALA A 1 83 ? 1.316 1.939 -6.719 1.00 89.75 83 ALA A O 1
ATOM 629 N N . GLN A 1 84 ? 2.521 0.103 -7.190 1.00 90.50 84 GLN A N 1
ATOM 630 C CA . GLN A 1 84 ? 1.800 -0.769 -6.262 1.00 90.50 84 GLN A CA 1
ATOM 631 C C . GLN A 1 84 ? 2.012 -0.335 -4.813 1.00 90.50 84 GLN A C 1
ATOM 633 O O . GLN A 1 84 ? 1.047 -0.195 -4.072 1.00 90.50 84 GLN A O 1
ATOM 638 N N . LYS A 1 85 ? 3.257 -0.051 -4.422 1.00 90.44 85 LYS A N 1
ATOM 639 C CA . LYS A 1 85 ? 3.580 0.402 -3.066 1.00 90.44 85 LYS A CA 1
ATOM 640 C C . LYS A 1 85 ? 2.898 1.729 -2.721 1.00 90.44 85 LYS A C 1
ATOM 642 O O . LYS A 1 85 ? 2.453 1.903 -1.588 1.00 90.44 85 LYS A O 1
ATOM 647 N N . ASP A 1 86 ? 2.809 2.650 -3.676 1.00 89.31 86 ASP A N 1
ATOM 648 C CA . ASP A 1 86 ? 2.124 3.930 -3.483 1.00 89.31 86 ASP A CA 1
ATOM 649 C C . ASP A 1 86 ? 0.611 3.741 -3.315 1.00 89.31 86 ASP A C 1
ATOM 651 O O . ASP A 1 86 ? 0.002 4.354 -2.435 1.00 89.31 86 ASP A O 1
ATOM 655 N N . TYR A 1 87 ? 0.012 2.843 -4.101 1.00 90.62 87 TYR A N 1
ATOM 656 C CA . TYR A 1 87 ? -1.389 2.459 -3.941 1.00 90.62 87 TYR A CA 1
ATOM 657 C C . TYR A 1 87 ? -1.648 1.798 -2.580 1.00 90.62 87 TYR A C 1
ATOM 659 O O . TYR A 1 87 ? -2.540 2.227 -1.849 1.00 90.62 87 TYR A O 1
ATOM 667 N N . ASP A 1 88 ? -0.831 0.816 -2.197 1.00 88.31 88 ASP A N 1
ATOM 668 C CA . ASP A 1 88 ? -0.969 0.104 -0.923 1.00 88.31 88 ASP A CA 1
ATOM 669 C C . ASP A 1 88 ? -0.820 1.060 0.269 1.00 88.31 88 ASP A C 1
ATOM 671 O O . ASP A 1 88 ? -1.553 0.953 1.252 1.00 88.31 88 ASP A O 1
ATOM 675 N N . ARG A 1 89 ? 0.084 2.045 0.168 1.00 88.88 89 ARG A N 1
ATOM 676 C CA . ARG A 1 89 ? 0.234 3.105 1.174 1.00 88.88 89 ARG A CA 1
ATOM 677 C C . ARG A 1 89 ? -1.042 3.931 1.309 1.00 88.88 89 ARG A C 1
ATOM 679 O O . ARG A 1 89 ? -1.480 4.152 2.434 1.00 88.88 89 ARG A O 1
ATOM 686 N N . CYS A 1 90 ? -1.634 4.367 0.196 1.00 88.94 90 CYS A N 1
ATOM 687 C CA . CYS A 1 90 ? -2.903 5.099 0.220 1.00 88.94 90 CYS A CA 1
ATOM 688 C C . CYS A 1 90 ? -3.989 4.282 0.929 1.00 88.94 90 CYS A C 1
ATOM 690 O O . CYS A 1 90 ? -4.632 4.781 1.852 1.00 88.94 90 CYS A O 1
ATOM 692 N N . VAL A 1 91 ? -4.146 3.009 0.543 1.00 87.50 91 VAL A N 1
ATOM 693 C CA . VAL A 1 91 ? -5.163 2.119 1.118 1.00 87.50 91 VAL A CA 1
ATOM 694 C C . VAL A 1 91 ? -4.942 1.944 2.617 1.00 87.50 91 VAL A C 1
ATOM 696 O O . VAL A 1 91 ? -5.887 2.083 3.386 1.00 87.50 91 VAL A O 1
ATOM 699 N N . ALA A 1 92 ? -3.707 1.692 3.055 1.00 85.94 92 ALA A N 1
ATOM 700 C CA . ALA A 1 92 ? -3.391 1.518 4.469 1.00 85.94 92 ALA A CA 1
ATOM 701 C C . ALA A 1 92 ? -3.685 2.782 5.294 1.00 85.94 92 ALA A C 1
ATOM 703 O O . ALA A 1 92 ? -4.325 2.694 6.343 1.00 85.94 92 ALA A O 1
ATOM 704 N N . SER A 1 93 ? -3.268 3.957 4.808 1.00 83.62 93 SER A N 1
ATOM 705 C CA . SER A 1 93 ? -3.553 5.238 5.463 1.00 83.62 93 SER A CA 1
ATOM 706 C C . SER A 1 93 ? -5.054 5.483 5.569 1.00 83.62 93 SER A C 1
ATOM 708 O O . SER A 1 93 ? -5.558 5.772 6.653 1.00 83.62 93 SER A O 1
ATOM 710 N N . ARG A 1 94 ? -5.789 5.291 4.469 1.00 86.81 94 ARG A N 1
ATOM 711 C CA . ARG A 1 94 ? -7.223 5.565 4.441 1.00 86.81 94 ARG A CA 1
ATOM 712 C C . ARG A 1 94 ? -8.027 4.573 5.277 1.00 86.81 94 ARG A C 1
ATOM 714 O O . ARG A 1 94 ? -8.961 4.965 5.970 1.00 86.81 94 ARG A O 1
ATOM 721 N N . ALA A 1 95 ? -7.638 3.304 5.280 1.00 86.50 95 ALA A N 1
ATOM 722 C CA . ALA A 1 95 ? -8.298 2.291 6.092 1.00 86.50 95 ALA A CA 1
ATOM 723 C C . ALA A 1 95 ? -8.081 2.542 7.597 1.00 86.50 95 ALA A C 1
ATOM 725 O O . ALA A 1 95 ? -8.990 2.327 8.398 1.00 86.50 95 ALA A O 1
ATOM 726 N N . TRP A 1 96 ? -6.912 3.064 7.984 1.00 84.31 96 TRP A N 1
ATOM 727 C CA . TRP A 1 96 ? -6.646 3.482 9.362 1.00 84.31 96 TRP A CA 1
ATOM 728 C C . TRP A 1 96 ? -7.473 4.709 9.774 1.00 84.31 96 TRP A C 1
ATOM 730 O O . TRP A 1 96 ? -8.015 4.743 10.878 1.00 84.31 96 TRP A O 1
ATOM 740 N N . GLU A 1 97 ? -7.628 5.691 8.882 1.00 87.31 97 GLU A N 1
ATOM 741 C CA . GLU A 1 97 ? -8.511 6.843 9.109 1.00 87.31 97 GLU A CA 1
ATOM 742 C C . GLU A 1 97 ? -9.962 6.413 9.328 1.00 87.31 97 GLU A C 1
ATOM 744 O O . GLU A 1 97 ? -10.571 6.831 10.310 1.00 87.31 97 GLU A O 1
ATOM 749 N N . LEU A 1 98 ? -10.495 5.543 8.465 1.00 86.25 98 LEU A N 1
ATOM 750 C CA . LEU A 1 98 ? -11.863 5.029 8.580 1.00 86.25 98 LEU A CA 1
ATOM 751 C C . LEU A 1 98 ? -12.079 4.286 9.904 1.00 86.25 98 LEU A C 1
ATOM 753 O O . LEU A 1 98 ? -13.036 4.571 10.619 1.00 86.25 98 LEU A O 1
ATOM 757 N N . LYS A 1 99 ? -11.137 3.417 10.291 1.00 82.75 99 LYS A N 1
ATOM 758 C CA . LYS A 1 99 ? -11.178 2.720 11.584 1.00 82.75 99 LYS A CA 1
ATOM 759 C C . LYS A 1 99 ? -11.232 3.697 12.765 1.00 82.75 99 LYS A C 1
ATOM 761 O O . LYS A 1 99 ? -11.977 3.483 13.720 1.00 82.75 99 LYS A O 1
ATOM 766 N N . ASN A 1 100 ? -10.436 4.762 12.718 1.00 83.56 100 ASN A N 1
ATOM 767 C CA . ASN A 1 100 ? -10.392 5.757 13.787 1.00 83.56 100 ASN A CA 1
ATOM 768 C C . ASN A 1 100 ? -11.630 6.658 13.820 1.00 83.56 100 ASN A C 1
ATOM 770 O O . ASN A 1 100 ? -11.995 7.132 14.895 1.00 83.56 100 ASN A O 1
ATOM 774 N N . LEU A 1 101 ? -12.254 6.919 12.669 1.00 84.19 101 LEU A N 1
ATOM 775 C CA . LEU A 1 101 ? -13.528 7.631 12.599 1.00 84.19 101 LEU A CA 1
ATOM 776 C C . LEU A 1 101 ? -14.630 6.805 13.264 1.00 84.19 101 LEU A C 1
ATOM 778 O O . LEU A 1 101 ? -15.281 7.307 14.175 1.00 84.19 101 LEU A O 1
ATOM 782 N N . ASP A 1 102 ? -14.752 5.525 12.914 1.00 80.62 102 ASP A N 1
ATOM 783 C CA . ASP A 1 102 ? -15.760 4.637 13.503 1.00 80.62 102 ASP A CA 1
ATOM 784 C C . ASP A 1 102 ? -15.569 4.465 15.016 1.00 80.62 102 ASP A C 1
ATOM 786 O O . ASP A 1 102 ? -16.530 4.550 15.781 1.00 80.62 102 ASP A O 1
ATOM 790 N N . ALA A 1 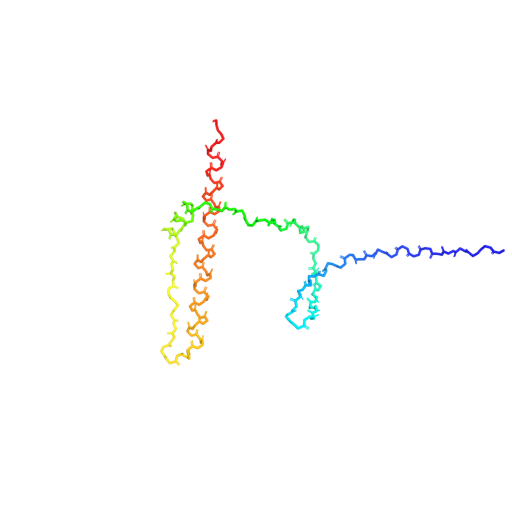103 ? -14.322 4.309 15.477 1.00 76.44 103 ALA A N 1
ATOM 791 C CA . ALA A 1 103 ? -14.011 4.223 16.905 1.00 76.44 103 ALA A CA 1
ATOM 792 C C . ALA A 1 103 ? -14.401 5.493 17.685 1.00 76.44 103 ALA A C 1
ATOM 794 O O . ALA A 1 103 ? -14.724 5.414 18.868 1.00 76.44 103 ALA A O 1
ATOM 795 N N . ARG A 1 104 ? -14.377 6.663 17.035 1.00 72.56 104 ARG A N 1
ATOM 796 C CA . ARG A 1 104 ? -14.819 7.936 17.627 1.00 72.56 104 ARG A CA 1
ATOM 797 C C . ARG A 1 104 ? -16.334 8.113 17.553 1.00 72.56 104 ARG A C 1
ATOM 799 O O . ARG A 1 104 ? -16.902 8.731 18.445 1.00 72.56 104 ARG A O 1
ATOM 806 N N . SER A 1 105 ? -16.982 7.580 16.520 1.00 68.31 105 SER A N 1
ATOM 807 C CA . SER A 1 105 ? -18.435 7.657 16.335 1.00 68.31 105 SER A CA 1
ATOM 808 C C . SER A 1 105 ? -19.219 6.651 17.185 1.00 68.31 105 SER A C 1
ATOM 810 O O . SER A 1 105 ? -20.386 6.897 17.468 1.00 68.31 105 SER A O 1
ATOM 812 N N . GLY A 1 106 ? -18.600 5.547 17.616 1.00 58.75 106 GLY A N 1
ATOM 813 C CA . GLY A 1 106 ? -19.218 4.530 18.481 1.00 58.75 106 GLY A CA 1
ATOM 814 C C . GLY A 1 106 ? -19.191 4.831 19.987 1.00 58.75 106 GLY A C 1
ATOM 815 O O . GLY A 1 106 ? -19.644 4.003 20.772 1.00 58.75 106 GLY A O 1
ATOM 816 N N . GLY A 1 107 ? -18.642 5.976 20.404 1.00 49.25 107 GLY A N 1
ATOM 817 C CA . GLY A 1 107 ? -18.652 6.434 21.795 1.00 49.25 107 GLY A CA 1
ATOM 818 C C . GLY A 1 107 ? -19.802 7.403 22.059 1.00 49.25 107 GLY A C 1
ATOM 819 O O . GLY A 1 107 ? -19.566 8.607 22.132 1.00 49.25 107 GLY A O 1
ATOM 820 N N . ASN A 1 108 ? -21.028 6.888 22.173 1.00 41.03 108 ASN A N 1
ATOM 821 C CA . ASN A 1 108 ? -22.178 7.608 22.725 1.00 41.03 108 ASN A CA 1
ATOM 822 C C . ASN A 1 108 ? -23.040 6.644 23.544 1.00 41.03 108 ASN A C 1
ATOM 824 O O . ASN A 1 108 ? -23.453 5.615 22.963 1.00 41.03 108 ASN A O 1
#

Secondary structure (DSSP, 8-state):
----------------EEEEEPTTS-EEEEE-------PPPPSS-----HHHHHHHHHH-------PPTT--HHHHHHHHHHHHHHHHHHHHHHHHHHHHHHHHHT--

Sequence (108 aa):
MLLPVLALTAPAQAILLDCKHNADDTYLCVEIEGSQAIQPAPTRAPEIDKAHIEQAKKECVYREPRVRMGSGSAVRAEARKSAQKDYDRCVASRAWELKNLDARSGGN

Radius of gyration: 24.24 Å; chains: 1; bounding box: 70×27×77 Å

Foldseek 3Di:
DDDPPPPPPDPPPPFDWDWDQDPVRDIDTDTDPDPPPPPPPPPDDPDQDPVLLVVLLVVFDQDQFDDDPVDDPVVNVVSNVVSVVVRVVSSVVRSVVVVVVVVVVPPD

pLDDT: mean 71.36, std 17.59, range [36.44, 93.56]